Protein AF-0000000078037328 (afdb_homodimer)

Radius of gyration: 22.58 Å; Cα contacts (8 Å, |Δi|>4): 101; chains: 2; bounding box: 66×49×26 Å

Or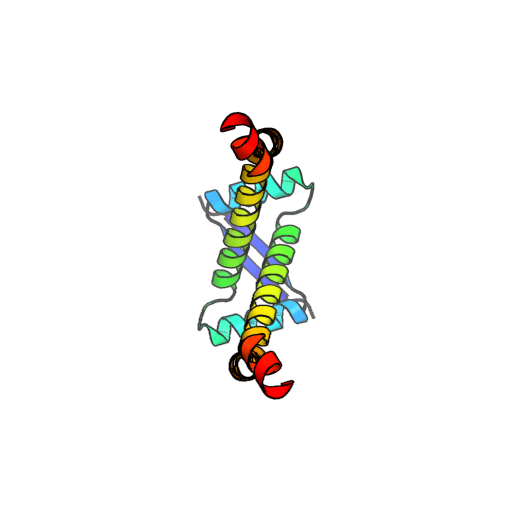ganism: Hydrogenophilus thermoluteolus (NCBI:txid297)

Sequence (144 aa):
MSTTLTIRLDETLDRELNRLARALHRPKSDLAREFIRRQLALAQFERARTLIEPAAEQAGFLTDEDIFREVSMSTTLTIRLDETLDRELNRLARALHRPKSDLAREFIRRQLALAQFERARTLIEPAAEQAGFLTDEDIFREVS

Structure (mmCIF, N/CA/C/O backbone):
data_AF-0000000078037328-model_v1
#
loop_
_entity.id
_entity.type
_entity.pdbx_description
1 polymer 'CopG family transcriptional regulator'
#
loop_
_atom_site.group_PDB
_atom_site.id
_atom_site.type_symbol
_atom_site.label_atom_id
_atom_site.label_alt_id
_atom_site.label_comp_id
_atom_site.label_asym_id
_atom_site.label_entity_id
_atom_site.label_seq_id
_atom_site.pdbx_PDB_ins_code
_atom_site.Cartn_x
_atom_site.Cartn_y
_atom_site.Cartn_z
_atom_site.occupancy
_atom_site.B_iso_or_equiv
_atom_site.auth_seq_id
_atom_site.auth_comp_id
_atom_site.auth_asym_id
_atom_site.auth_atom_id
_atom_site.pdbx_PDB_model_num
ATOM 1 N N . MET A 1 1 ? 16.688 -10.922 10.844 1 85.38 1 MET A N 1
ATOM 2 C CA . MET A 1 1 ? 17.562 -9.984 10.164 1 85.38 1 MET A CA 1
ATOM 3 C C . MET A 1 1 ? 16.766 -8.969 9.359 1 85.38 1 MET A C 1
ATOM 5 O O . MET A 1 1 ? 15.656 -9.273 8.898 1 85.38 1 MET A O 1
ATOM 9 N N . SER A 1 2 ? 17.016 -7.684 9.469 1 90.44 2 SER A N 1
ATOM 10 C CA . SER A 1 2 ? 16.312 -6.633 8.734 1 90.44 2 SER A CA 1
ATOM 11 C C . SER A 1 2 ? 17.125 -6.164 7.531 1 90.44 2 SER A C 1
ATOM 13 O O . SER A 1 2 ? 18.344 -6.262 7.527 1 90.44 2 SER A O 1
ATOM 15 N N . THR A 1 3 ? 16.438 -5.895 6.441 1 95.75 3 THR A N 1
ATOM 16 C CA . THR A 1 3 ? 17 -5.355 5.215 1 95.75 3 THR A CA 1
ATOM 17 C C . THR A 1 3 ? 16.484 -3.941 4.957 1 95.75 3 THR A C 1
ATOM 19 O O . THR A 1 3 ? 15.461 -3.541 5.496 1 95.75 3 THR A O 1
ATOM 22 N N . THR A 1 4 ? 17.328 -3.172 4.219 1 97.44 4 THR A N 1
ATOM 23 C CA . THR A 1 4 ? 16.891 -1.822 3.865 1 97.44 4 THR A CA 1
ATOM 24 C C . THR A 1 4 ? 16.516 -1.742 2.387 1 97.44 4 THR A C 1
ATOM 26 O O . THR A 1 4 ? 17.188 -2.344 1.54 1 97.44 4 THR A O 1
ATOM 29 N N . LEU A 1 5 ? 15.477 -1.031 2.08 1 98.31 5 LEU A N 1
ATOM 30 C CA . LEU A 1 5 ? 15.023 -0.777 0.716 1 98.31 5 LEU A CA 1
ATOM 31 C C . LEU A 1 5 ? 14.992 0.719 0.425 1 98.31 5 LEU A C 1
ATOM 33 O O . LEU A 1 5 ? 14.469 1.5 1.223 1 98.31 5 LEU A O 1
ATOM 37 N N . THR A 1 6 ? 15.625 1.178 -0.635 1 98.12 6 THR A N 1
ATOM 38 C CA . THR A 1 6 ? 15.617 2.566 -1.082 1 98.12 6 THR A CA 1
ATOM 39 C C . THR A 1 6 ? 14.719 2.738 -2.299 1 98.12 6 THR A C 1
ATOM 41 O O . THR A 1 6 ? 14.859 2.021 -3.291 1 98.12 6 THR A O 1
ATOM 44 N N . ILE A 1 7 ? 13.836 3.699 -2.168 1 98.06 7 ILE A N 1
ATOM 45 C CA . ILE A 1 7 ? 12.914 3.938 -3.27 1 98.06 7 ILE A CA 1
ATOM 46 C C . I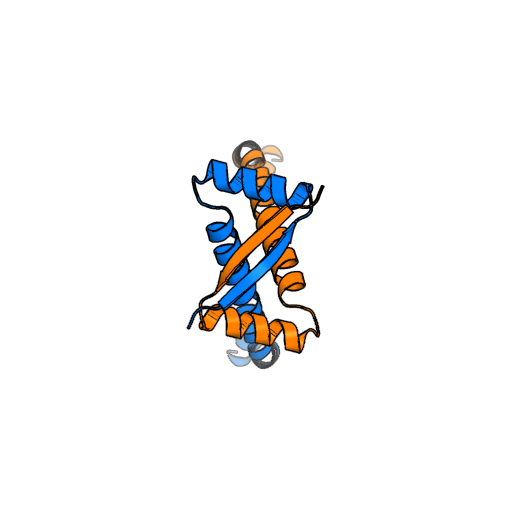LE A 1 7 ? 12.969 5.41 -3.68 1 98.06 7 ILE A C 1
ATOM 48 O O . ILE A 1 7 ? 13.125 6.289 -2.834 1 98.06 7 ILE A O 1
ATOM 52 N N . ARG A 1 8 ? 12.828 5.668 -4.988 1 97.94 8 ARG A N 1
ATOM 53 C CA . ARG A 1 8 ? 12.719 7.023 -5.523 1 97.94 8 ARG A CA 1
ATOM 54 C C . ARG A 1 8 ? 11.266 7.469 -5.605 1 97.94 8 ARG A C 1
ATOM 56 O O . ARG A 1 8 ? 10.406 6.727 -6.098 1 97.94 8 ARG A O 1
ATOM 63 N N . LEU A 1 9 ? 10.992 8.625 -5.066 1 98.31 9 LEU A N 1
ATOM 64 C CA . LEU A 1 9 ? 9.648 9.203 -5.098 1 98.31 9 LEU A CA 1
ATOM 65 C C . LEU A 1 9 ? 9.602 10.422 -6.02 1 98.31 9 LEU A C 1
ATOM 67 O O . LEU A 1 9 ? 10.469 11.297 -5.938 1 98.31 9 LEU A O 1
ATOM 71 N N . ASP A 1 10 ? 8.625 10.383 -6.891 1 97.38 10 ASP A N 1
ATOM 72 C CA . ASP A 1 10 ? 8.398 11.625 -7.625 1 97.38 10 ASP A CA 1
ATOM 73 C C . ASP A 1 10 ? 7.789 12.695 -6.723 1 97.38 10 ASP A C 1
ATOM 75 O O . ASP A 1 10 ? 7.461 12.422 -5.566 1 97.38 10 ASP A O 1
ATOM 79 N N . GLU A 1 11 ? 7.648 13.852 -7.266 1 97.12 11 GLU A N 1
ATOM 80 C CA . GLU A 1 11 ? 7.219 15 -6.473 1 97.12 11 GLU A CA 1
ATOM 81 C C . GLU A 1 11 ? 5.82 14.781 -5.902 1 97.12 11 GLU A C 1
ATOM 83 O O . GLU A 1 11 ? 5.559 15.102 -4.742 1 97.12 11 GLU A O 1
ATOM 88 N N . THR A 1 12 ? 4.887 14.312 -6.684 1 96.31 12 THR A N 1
ATOM 89 C CA . THR A 1 12 ? 3.496 14.125 -6.289 1 96.31 12 THR A CA 1
ATOM 90 C C . THR A 1 12 ? 3.383 13.086 -5.176 1 96.31 12 THR A C 1
ATOM 92 O O . THR A 1 12 ? 2.74 13.336 -4.152 1 96.31 12 THR A O 1
ATOM 95 N N . LEU A 1 13 ? 4 11.984 -5.383 1 97.25 13 LEU A N 1
ATOM 96 C CA . LEU A 1 13 ? 3.98 10.906 -4.406 1 97.25 13 LEU A CA 1
ATOM 97 C C . LEU A 1 13 ? 4.613 11.352 -3.09 1 97.25 13 LEU A C 1
ATOM 99 O O . LEU A 1 13 ? 4.09 11.055 -2.014 1 97.25 13 LEU A O 1
ATOM 103 N N . ASP A 1 14 ? 5.727 12.016 -3.16 1 97.56 14 ASP A N 1
ATOM 104 C CA . ASP A 1 14 ? 6.402 12.516 -1.968 1 97.56 14 ASP A CA 1
ATOM 105 C C . ASP A 1 14 ? 5.52 13.508 -1.214 1 97.56 14 ASP A C 1
ATOM 107 O O . ASP A 1 14 ? 5.434 13.461 0.015 1 97.56 14 ASP A O 1
ATOM 111 N N . ARG A 1 15 ? 4.891 14.398 -1.951 1 97.19 15 ARG A N 1
ATOM 112 C CA . ARG A 1 15 ? 4.023 15.406 -1.353 1 97.19 15 ARG A CA 1
ATOM 113 C C . ARG A 1 15 ? 2.844 14.766 -0.635 1 97.19 15 ARG A C 1
ATOM 115 O O . ARG A 1 15 ? 2.506 15.148 0.486 1 97.19 15 ARG A O 1
ATOM 122 N N . GLU A 1 16 ? 2.221 13.805 -1.228 1 96.94 16 GLU A N 1
ATOM 123 C CA . GLU A 1 16 ? 1.058 13.141 -0.648 1 96.94 16 GLU A CA 1
ATOM 124 C C . GLU A 1 16 ? 1.443 12.328 0.585 1 96.94 16 GLU A C 1
ATOM 126 O O . GLU A 1 16 ? 0.721 12.328 1.584 1 96.94 16 GLU A O 1
ATOM 131 N N . LEU A 1 17 ? 2.551 11.664 0.504 1 97.94 17 LEU A N 1
ATOM 132 C CA . LEU A 1 17 ? 3.043 10.891 1.639 1 97.94 17 LEU A CA 1
ATOM 133 C C . LEU A 1 17 ? 3.408 11.805 2.803 1 97.94 17 LEU A C 1
ATOM 135 O O . LEU A 1 17 ? 3.096 11.508 3.957 1 97.94 17 LEU A O 1
ATOM 139 N N . ASN A 1 18 ? 4.02 12.914 2.469 1 97.94 18 ASN A N 1
ATOM 140 C CA . ASN A 1 18 ? 4.379 13.898 3.488 1 97.94 18 ASN A CA 1
ATOM 141 C C . ASN A 1 18 ? 3.143 14.484 4.16 1 97.94 18 ASN A C 1
ATOM 143 O O . ASN A 1 18 ? 3.123 14.68 5.379 1 97.94 18 ASN A O 1
ATOM 147 N N . ARG A 1 19 ? 2.191 14.82 3.336 1 96.81 19 ARG A N 1
ATOM 148 C CA . ARG A 1 19 ? 0.947 15.375 3.863 1 96.81 19 ARG A CA 1
ATOM 149 C C . ARG A 1 19 ? 0.292 14.398 4.84 1 96.81 19 ARG A C 1
ATOM 151 O O . ARG A 1 19 ? -0.127 14.789 5.93 1 96.81 19 ARG A O 1
ATOM 158 N N . LEU A 1 20 ? 0.243 13.148 4.492 1 96.38 20 LEU A N 1
ATOM 159 C CA . LEU A 1 20 ? -0.371 12.133 5.34 1 96.38 20 LEU A CA 1
ATOM 160 C C . LEU A 1 20 ? 0.462 11.898 6.598 1 96.38 20 LEU A C 1
ATOM 162 O O . LEU A 1 20 ? -0.084 11.773 7.695 1 96.38 20 LEU A O 1
ATOM 166 N N . ALA A 1 21 ? 1.762 11.859 6.477 1 97.62 21 ALA A N 1
ATOM 167 C CA . ALA A 1 21 ? 2.688 11.664 7.586 1 97.62 21 ALA A CA 1
ATOM 168 C C . ALA A 1 21 ? 2.535 12.766 8.633 1 97.62 21 ALA A C 1
ATOM 170 O O . ALA A 1 21 ? 2.482 12.484 9.836 1 97.62 21 ALA A O 1
ATOM 171 N N . ARG A 1 22 ? 2.391 14.016 8.109 1 97.19 22 ARG A N 1
ATOM 172 C CA . ARG A 1 22 ? 2.201 15.156 8.99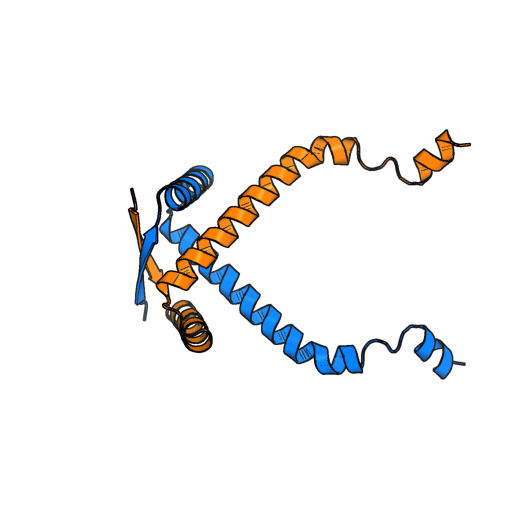2 1 97.19 22 ARG A CA 1
ATOM 173 C C . ARG A 1 22 ? 0.855 15.078 9.703 1 97.19 22 ARG A C 1
ATOM 175 O O . ARG A 1 22 ? 0.771 15.32 10.914 1 97.19 22 ARG A O 1
ATOM 182 N N . ALA A 1 23 ? -0.138 14.711 8.969 1 93.69 23 ALA A N 1
ATOM 183 C CA . ALA A 1 23 ? -1.486 14.633 9.523 1 93.69 23 ALA A CA 1
ATOM 184 C C . ALA A 1 23 ? -1.567 13.578 10.633 1 93.69 23 ALA A C 1
ATOM 186 O O . ALA A 1 23 ? -2.262 13.773 11.633 1 93.69 23 ALA A O 1
ATOM 187 N N . LEU A 1 24 ? -0.809 12.5 10.477 1 94.19 24 LEU A N 1
ATOM 188 C CA . LEU A 1 24 ? -0.886 11.375 11.398 1 94.19 24 LEU A CA 1
ATOM 189 C C . LEU A 1 24 ? 0.224 11.453 12.445 1 94.19 24 LEU A C 1
ATOM 191 O O . LEU A 1 24 ? 0.285 10.617 13.352 1 94.19 24 LEU A O 1
ATOM 195 N N . HIS A 1 25 ? 1.107 12.453 12.281 1 97.62 25 HIS A N 1
ATOM 196 C CA . HIS A 1 25 ? 2.252 12.617 13.164 1 97.62 25 HIS A CA 1
ATOM 197 C C . HIS A 1 25 ? 3.098 11.352 13.219 1 97.62 25 HIS A C 1
ATOM 199 O O . HIS A 1 25 ? 3.43 10.867 14.305 1 97.62 25 HIS A O 1
ATOM 205 N N . ARG A 1 26 ? 3.416 10.82 12.031 1 97.88 26 ARG A N 1
ATOM 206 C CA . ARG A 1 26 ? 4.227 9.617 11.875 1 97.88 26 ARG A CA 1
ATOM 207 C C . ARG A 1 26 ? 5.309 9.812 10.82 1 97.88 26 ARG A C 1
ATOM 209 O O . ARG A 1 26 ? 5.105 10.539 9.844 1 97.88 26 ARG A O 1
ATOM 216 N N . PRO A 1 27 ? 6.406 9.148 11 1 98.31 27 PRO A N 1
ATOM 217 C CA . PRO A 1 27 ? 7.438 9.242 9.969 1 98.31 27 PRO A CA 1
ATOM 218 C C . PRO A 1 27 ? 6.992 8.648 8.633 1 98.31 27 PRO A C 1
ATOM 220 O O . PRO A 1 27 ? 6.285 7.641 8.602 1 98.31 27 PRO A O 1
ATOM 223 N N . LYS A 1 28 ? 7.402 9.227 7.562 1 97.88 28 LYS A N 1
ATOM 224 C CA . LYS A 1 28 ? 7.09 8.742 6.223 1 97.88 28 LYS A CA 1
ATOM 225 C C . LYS A 1 28 ? 7.477 7.277 6.062 1 97.88 28 LYS A C 1
ATOM 227 O O . LYS A 1 28 ? 6.754 6.504 5.43 1 97.88 28 LYS A O 1
ATOM 232 N N . SER A 1 29 ? 8.617 6.902 6.59 1 98.06 29 SER A N 1
ATOM 233 C CA . SER A 1 29 ? 9.125 5.543 6.445 1 98.06 29 SER A CA 1
ATOM 234 C C . SER A 1 29 ? 8.234 4.539 7.168 1 98.06 29 SER A C 1
ATOM 236 O O . SER A 1 29 ? 8.078 3.402 6.719 1 98.06 29 SER A O 1
ATOM 238 N N . ASP A 1 30 ? 7.664 4.945 8.258 1 98.12 30 ASP A N 1
ATOM 239 C CA . ASP A 1 30 ? 6.727 4.102 9 1 98.12 30 ASP A CA 1
ATOM 240 C C . ASP A 1 30 ? 5.453 3.855 8.188 1 98.12 30 ASP A C 1
ATOM 242 O O . ASP A 1 30 ? 4.969 2.727 8.117 1 98.12 30 ASP A O 1
ATOM 246 N N . LEU A 1 31 ? 4.949 4.855 7.559 1 98.06 31 LEU A N 1
ATOM 247 C CA . LEU A 1 31 ? 3.758 4.734 6.73 1 98.06 31 LEU A CA 1
ATOM 248 C C . LEU A 1 31 ? 4.031 3.865 5.508 1 98.06 31 LEU A C 1
ATOM 250 O O . LEU A 1 31 ? 3.211 3.016 5.148 1 98.06 31 LEU A O 1
ATOM 254 N N . ALA A 1 32 ? 5.16 4.125 4.922 1 98.44 32 ALA A N 1
ATOM 255 C CA . ALA A 1 32 ? 5.52 3.355 3.732 1 98.44 32 ALA A CA 1
ATOM 256 C C . ALA A 1 32 ? 5.578 1.863 4.043 1 98.44 32 ALA A C 1
ATOM 258 O O . ALA A 1 32 ? 5.035 1.045 3.297 1 98.44 32 ALA A O 1
ATOM 259 N N . ARG A 1 33 ? 6.195 1.479 5.199 1 98.25 33 ARG A N 1
ATOM 260 C CA . ARG A 1 33 ? 6.266 0.078 5.602 1 98.25 33 ARG A CA 1
ATOM 261 C C . ARG A 1 33 ? 4.871 -0.501 5.816 1 98.25 33 ARG A C 1
ATOM 263 O O . ARG A 1 33 ? 4.598 -1.636 5.418 1 98.25 33 ARG A O 1
ATOM 270 N N . GLU A 1 34 ? 4.102 0.286 6.434 1 97.81 34 GLU A N 1
ATOM 271 C CA . GLU A 1 34 ? 2.73 -0.147 6.688 1 97.81 34 GLU A CA 1
ATOM 272 C C . GLU A 1 34 ? 1.965 -0.352 5.383 1 97.81 34 GLU A C 1
ATOM 274 O O . GLU A 1 34 ? 1.22 -1.324 5.242 1 97.81 34 GLU A O 1
ATOM 279 N N . PHE A 1 35 ? 2.176 0.554 4.457 1 97.75 35 PHE A N 1
ATOM 280 C CA . PHE A 1 35 ? 1.486 0.49 3.174 1 97.75 35 PHE A CA 1
ATOM 281 C C . PHE A 1 35 ? 1.926 -0.738 2.385 1 97.75 35 PHE A C 1
ATOM 283 O O . PHE A 1 35 ? 1.095 -1.443 1.809 1 97.75 35 PHE A O 1
ATOM 290 N N . ILE A 1 36 ? 3.135 -1.046 2.393 1 98 36 ILE A N 1
ATOM 291 C CA . ILE A 1 36 ? 3.67 -2.221 1.713 1 98 36 ILE A CA 1
ATOM 292 C C . ILE A 1 36 ? 3.135 -3.488 2.375 1 98 36 ILE A C 1
ATOM 294 O O . ILE A 1 36 ? 2.682 -4.41 1.693 1 98 36 ILE A O 1
ATOM 298 N N . ARG A 1 37 ? 3.121 -3.504 3.701 1 97.62 37 ARG A N 1
ATOM 299 C CA . ARG A 1 37 ? 2.6 -4.645 4.445 1 97.62 37 ARG A CA 1
ATOM 300 C C . ARG A 1 37 ? 1.141 -4.91 4.094 1 97.62 37 ARG A C 1
ATOM 302 O O . ARG A 1 37 ? 0.747 -6.059 3.873 1 97.62 37 ARG A O 1
ATOM 309 N N . ARG A 1 38 ? 0.374 -3.871 4.043 1 96.44 38 ARG A N 1
ATOM 310 C CA . ARG A 1 38 ? -1.051 -3.986 3.75 1 96.44 38 ARG A CA 1
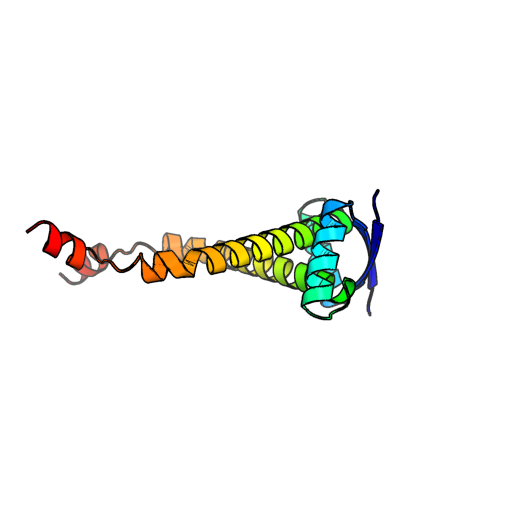ATOM 311 C C . ARG A 1 38 ? -1.277 -4.496 2.33 1 96.44 38 ARG A C 1
ATOM 313 O O . ARG A 1 38 ? -2.146 -5.34 2.1 1 96.44 38 ARG A O 1
ATOM 320 N N . GLN A 1 39 ? -0.573 -3.955 1.429 1 96.19 39 GLN A N 1
ATOM 321 C CA . GLN A 1 39 ? -0.72 -4.383 0.042 1 96.19 39 GLN A CA 1
ATOM 322 C C . GLN A 1 39 ? -0.348 -5.855 -0.123 1 96.19 39 GLN A C 1
ATOM 324 O O . GLN A 1 39 ? -1.003 -6.586 -0.868 1 96.19 39 GLN A O 1
ATOM 329 N N . LEU A 1 40 ? 0.7 -6.277 0.55 1 96.62 40 LEU A N 1
ATOM 330 C CA . LEU A 1 40 ? 1.141 -7.668 0.48 1 96.62 40 LEU A CA 1
ATOM 331 C C . LEU A 1 40 ? 0.11 -8.594 1.114 1 96.62 40 LEU A C 1
ATOM 333 O O . LEU A 1 40 ? -0.149 -9.688 0.599 1 96.62 40 LEU A O 1
ATOM 337 N N . ALA A 1 41 ? -0.448 -8.188 2.207 1 94.06 41 ALA A N 1
ATOM 338 C CA . ALA A 1 41 ? -1.483 -8.977 2.873 1 94.06 41 ALA A CA 1
ATOM 339 C C . ALA A 1 41 ? -2.707 -9.141 1.979 1 94.06 41 ALA A C 1
ATOM 341 O O . ALA A 1 41 ? -3.279 -10.234 1.894 1 94.06 41 ALA A O 1
ATOM 342 N N . LEU A 1 42 ? -3.064 -8.109 1.299 1 92.25 42 LEU A N 1
ATOM 343 C CA . LEU A 1 42 ? -4.195 -8.156 0.381 1 92.25 42 LEU A CA 1
ATOM 344 C C . LEU A 1 42 ? -3.918 -9.109 -0.78 1 92.25 42 LEU A C 1
ATOM 346 O O . LEU A 1 42 ? -4.789 -9.883 -1.177 1 92.25 42 LEU A O 1
ATOM 350 N N . ALA A 1 43 ? -2.709 -9.016 -1.264 1 88.12 43 ALA A N 1
ATOM 351 C CA . ALA A 1 43 ? -2.32 -9.898 -2.359 1 88.12 43 ALA A CA 1
ATOM 352 C C . ALA A 1 43 ? -2.379 -11.359 -1.931 1 88.12 43 ALA A C 1
ATOM 354 O O . ALA A 1 43 ? -2.811 -12.219 -2.699 1 88.12 43 ALA A O 1
ATOM 355 N N . GLN A 1 44 ? -1.95 -11.648 -0.747 1 88.56 44 GLN A N 1
ATOM 356 C CA . GLN A 1 44 ? -1.978 -13 -0.205 1 88.56 44 GLN A CA 1
ATOM 357 C C . GLN A 1 44 ? -3.41 -13.477 0.013 1 88.56 44 GLN A C 1
ATOM 359 O O . GLN A 1 44 ? -3.732 -14.641 -0.253 1 88.56 44 GLN A O 1
ATOM 364 N N . PHE A 1 45 ? -4.262 -12.617 0.452 1 88.5 45 PHE A N 1
ATOM 365 C CA . PHE A 1 45 ? -5.672 -12.922 0.672 1 88.5 45 PHE A CA 1
ATOM 366 C C . PHE A 1 45 ? -6.371 -13.234 -0.646 1 88.5 45 PHE A C 1
ATOM 368 O O . PHE A 1 45 ? -7.133 -14.195 -0.741 1 88.5 45 PHE A O 1
ATOM 375 N N . GLU A 1 46 ? -6.109 -12.445 -1.612 1 85.44 46 GLU A N 1
ATOM 376 C CA . GLU A 1 46 ? -6.707 -12.625 -2.932 1 85.44 46 GLU A CA 1
ATOM 377 C C . GLU A 1 46 ? -6.258 -13.938 -3.57 1 85.44 46 GLU A C 1
ATOM 379 O O . GLU A 1 46 ? -7.055 -14.625 -4.207 1 85.44 46 GLU A O 1
ATOM 384 N N . ARG A 1 47 ? -5.047 -14.234 -3.365 1 84.88 47 ARG A N 1
ATOM 385 C CA . ARG A 1 47 ? -4.512 -15.492 -3.891 1 84.88 47 ARG A CA 1
ATOM 386 C C . ARG A 1 47 ? -5.152 -16.688 -3.201 1 84.88 47 ARG A C 1
ATOM 388 O O . ARG A 1 47 ? -5.465 -17.688 -3.85 1 84.88 47 ARG A O 1
ATOM 395 N N . ALA A 1 48 ? -5.387 -16.609 -1.936 1 83.31 48 ALA A N 1
ATOM 396 C CA . ALA A 1 48 ? -6.008 -17.672 -1.154 1 83.31 48 ALA A CA 1
ATOM 397 C C . ALA A 1 48 ? -7.469 -17.859 -1.553 1 83.31 48 ALA A C 1
ATOM 399 O O . ALA A 1 48 ? -7.949 -19 -1.637 1 83.31 48 ALA A O 1
ATOM 400 N N . ARG A 1 49 ? -8.117 -16.812 -1.805 1 84.69 49 ARG A N 1
ATOM 401 C CA . ARG A 1 49 ? -9.516 -16.859 -2.199 1 84.69 49 ARG A CA 1
ATOM 402 C C . ARG A 1 49 ? -9.68 -17.484 -3.578 1 84.69 49 ARG A C 1
ATOM 404 O O . ARG A 1 49 ? -10.633 -18.234 -3.818 1 84.69 49 ARG A O 1
ATOM 411 N N . THR A 1 50 ? -8.805 -17.109 -4.43 1 79.56 50 THR A N 1
ATOM 412 C CA . THR A 1 50 ? -8.859 -17.641 -5.785 1 79.56 50 THR A CA 1
ATOM 413 C C . THR A 1 50 ? -8.609 -19.141 -5.781 1 79.56 50 THR A C 1
ATOM 415 O O . THR A 1 50 ? -9.148 -19.875 -6.613 1 79.56 50 THR A O 1
ATOM 418 N N . LEU A 1 51 ? -7.809 -19.5 -4.816 1 74 51 LEU A N 1
ATOM 419 C CA . LEU A 1 51 ? -7.492 -20.922 -4.688 1 74 51 LEU A CA 1
ATOM 420 C C . LEU A 1 51 ? -8.656 -21.688 -4.062 1 74 51 LEU A C 1
ATOM 422 O O . LEU A 1 51 ? -8.828 -22.875 -4.324 1 74 51 LEU A O 1
ATOM 426 N N . ILE A 1 52 ? -9.352 -20.984 -3.305 1 66.75 52 ILE A N 1
ATOM 427 C CA . ILE A 1 52 ? -10.492 -21.594 -2.621 1 66.75 52 ILE A CA 1
ATOM 428 C C . ILE A 1 52 ? -11.719 -21.531 -3.523 1 66.75 52 ILE A C 1
ATOM 430 O O . ILE A 1 52 ? -12.57 -22.438 -3.477 1 66.75 52 ILE A O 1
ATOM 434 N N . GLU A 1 53 ? -11.805 -20.484 -4.316 1 62.88 53 GLU A N 1
ATOM 435 C CA . GLU A 1 53 ? -12.977 -20.266 -5.156 1 62.88 53 GLU A CA 1
ATOM 436 C C . GLU A 1 53 ? -13.18 -21.438 -6.121 1 62.88 53 GLU A C 1
ATOM 438 O O . GLU A 1 53 ? -14.305 -21.719 -6.543 1 62.88 53 GLU A O 1
ATOM 443 N N . PRO A 1 54 ? -12.148 -22.1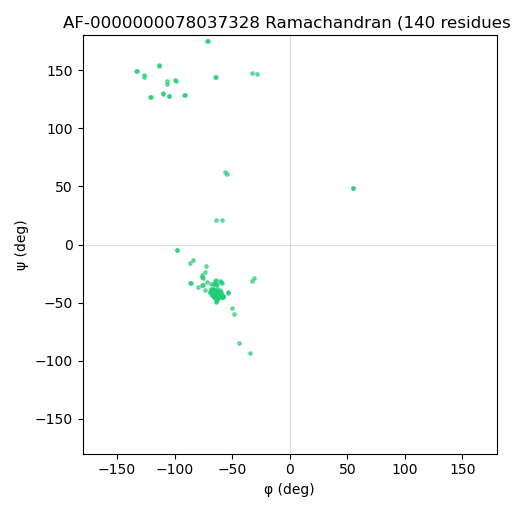25 -6.602 1 53.81 54 PRO A N 1
ATOM 444 C CA . PRO A 1 54 ? -12.625 -23.141 -7.539 1 53.81 54 PRO A CA 1
ATOM 445 C C . PRO A 1 54 ? -13.789 -23.953 -6.977 1 53.81 54 PRO A C 1
ATOM 447 O O . PRO A 1 54 ? -14.711 -24.312 -7.715 1 53.81 54 PRO A O 1
ATOM 450 N N . ALA A 1 55 ? -13.516 -24.625 -5.844 1 52.09 55 ALA A N 1
ATOM 451 C CA . ALA A 1 55 ? -14.492 -25.641 -5.414 1 52.09 55 ALA A CA 1
ATOM 452 C C . ALA A 1 55 ? -15.797 -24.984 -4.973 1 52.09 55 ALA A C 1
ATOM 454 O O . ALA A 1 55 ? -16.875 -25.531 -5.172 1 52.09 55 ALA A O 1
ATOM 455 N N . ALA A 1 56 ? -15.664 -23.859 -4.27 1 49.66 56 ALA A N 1
ATOM 456 C CA . ALA A 1 56 ? -16.906 -23.266 -3.807 1 49.66 56 ALA A CA 1
ATOM 457 C C . ALA A 1 56 ? -17.734 -22.75 -4.977 1 49.66 56 ALA A C 1
ATOM 459 O O . ALA A 1 56 ? -18.969 -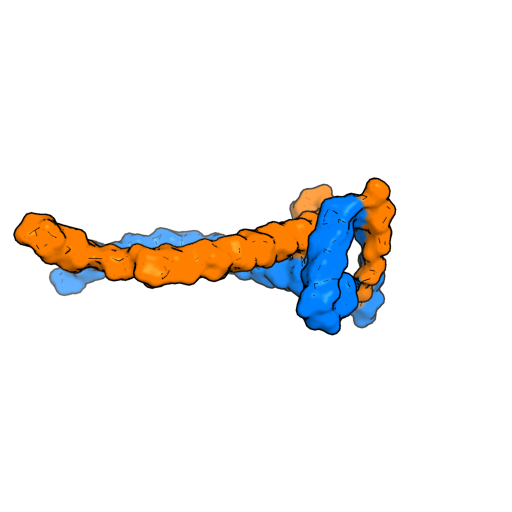22.812 -4.957 1 49.66 56 ALA A O 1
ATOM 460 N N . GLU A 1 57 ? -16.984 -22.078 -5.906 1 49.34 57 GLU A N 1
ATOM 461 C CA . GLU A 1 57 ? -17.766 -21.75 -7.094 1 49.34 57 GLU A CA 1
ATOM 462 C C . GLU A 1 57 ? -18.328 -23.016 -7.758 1 49.34 57 GLU A C 1
ATOM 464 O O . GLU A 1 57 ? -19.422 -23 -8.297 1 49.34 57 GLU A O 1
ATOM 469 N N . GLN A 1 58 ? -17.406 -23.969 -7.84 1 44.78 58 GLN A N 1
ATOM 470 C CA . GLN A 1 58 ? -18.016 -25.219 -8.312 1 44.78 58 GLN A CA 1
ATOM 471 C C . GLN A 1 58 ? -19.047 -25.734 -7.32 1 44.78 58 GLN A C 1
ATOM 473 O O . GLN A 1 58 ? -20.031 -26.359 -7.719 1 44.78 58 GLN A O 1
ATOM 478 N N . ALA A 1 59 ? -18.609 -25.75 -6.055 1 42.34 59 ALA A N 1
ATOM 479 C CA . ALA A 1 59 ? -19.578 -26.203 -5.055 1 42.34 59 ALA A CA 1
ATOM 480 C C . ALA A 1 59 ? -20.609 -25.125 -4.773 1 42.34 59 ALA A C 1
ATOM 482 O O . ALA A 1 59 ? -21.578 -25.359 -4.051 1 42.34 59 ALA A O 1
ATOM 483 N N . GLY A 1 60 ? -20.344 -23.906 -4.773 1 43 60 GLY A N 1
ATOM 484 C CA . GLY A 1 60 ? -21.297 -22.844 -4.473 1 43 60 GLY A CA 1
ATOM 485 C C . GLY A 1 60 ? -22.641 -23.047 -5.148 1 43 60 GLY A C 1
ATOM 486 O O . GLY A 1 60 ? -23.688 -22.844 -4.531 1 43 60 GLY A O 1
ATOM 487 N N . PHE A 1 61 ? -22.844 -22.625 -6.473 1 42.91 61 PHE A N 1
ATOM 488 C CA . PHE A 1 61 ? -24.219 -22.25 -6.801 1 42.91 61 PHE A CA 1
ATOM 489 C C . PHE A 1 61 ? -25.156 -23.422 -6.57 1 42.91 61 PHE A C 1
ATOM 491 O O . PHE A 1 61 ? -25.5 -24.141 -7.512 1 42.91 61 PHE A O 1
ATOM 498 N N . LEU A 1 62 ? -24.844 -24.328 -5.84 1 41.44 62 LEU A N 1
ATOM 499 C CA . LEU A 1 62 ? -26.109 -24.969 -5.461 1 41.44 62 LEU A CA 1
ATOM 500 C C . LEU A 1 62 ? -27.078 -23.953 -4.867 1 41.44 62 LEU A C 1
ATOM 502 O O . LEU A 1 62 ? -26.781 -23.328 -3.842 1 41.44 62 LEU A O 1
ATOM 506 N N . THR A 1 63 ? -27.5 -22.906 -5.578 1 40.69 63 THR A N 1
ATOM 507 C CA . THR A 1 63 ? -28.578 -21.953 -5.293 1 40.69 63 THR A CA 1
ATOM 508 C C . THR A 1 63 ? -29.656 -22.609 -4.441 1 40.69 63 THR A C 1
ATOM 510 O O . THR A 1 63 ? -29.719 -23.828 -4.328 1 40.69 63 THR A O 1
ATOM 513 N N . ASP A 1 64 ? -30.234 -21.75 -3.602 1 38.09 64 ASP A N 1
ATOM 514 C CA . ASP A 1 64 ? -31.469 -22.141 -2.92 1 38.09 64 ASP A CA 1
ATOM 515 C C . ASP A 1 64 ? -32.312 -23.094 -3.773 1 38.09 64 ASP A C 1
ATOM 517 O O . ASP A 1 64 ? -33 -23.969 -3.242 1 38.09 64 ASP A O 1
ATOM 521 N N . GLU A 1 65 ? -32.125 -22.906 -5.027 1 38.22 65 GLU A N 1
ATOM 522 C CA . GLU A 1 65 ? -33 -23.703 -5.883 1 38.22 65 GLU A CA 1
ATOM 523 C C . GLU A 1 65 ? -32.625 -25.172 -5.867 1 38.22 65 GLU A C 1
ATOM 525 O O . GLU A 1 65 ? -33.438 -26.047 -6.078 1 38.22 65 GLU A O 1
ATOM 530 N N . ASP A 1 66 ? -31.312 -25.359 -5.711 1 38.78 66 ASP A N 1
ATOM 531 C CA . ASP A 1 66 ? -30.984 -26.781 -5.754 1 38.78 66 ASP A CA 1
ATOM 532 C C . ASP A 1 66 ? -31.281 -27.453 -4.414 1 38.78 66 ASP A C 1
ATOM 534 O O . ASP A 1 66 ? -31.625 -28.625 -4.367 1 38.78 66 ASP A O 1
ATOM 538 N N . ILE A 1 67 ? -31 -26.641 -3.391 1 36.41 67 ILE A N 1
ATOM 539 C CA . ILE A 1 67 ? -31.359 -27.141 -2.068 1 36.41 67 ILE A CA 1
ATOM 540 C C . ILE A 1 67 ? -32.875 -27.422 -2.02 1 36.41 67 ILE A C 1
AT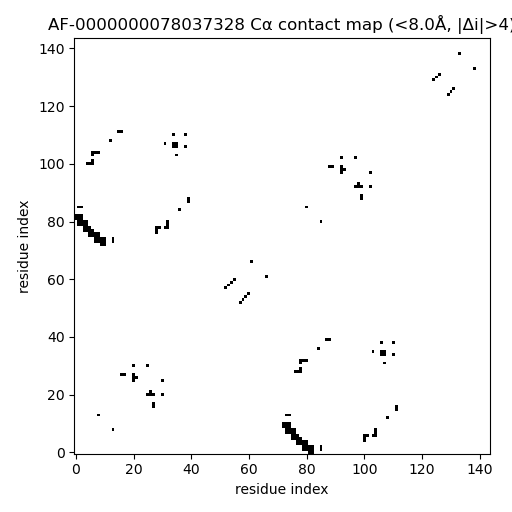OM 542 O O . ILE A 1 67 ? -33.281 -28.422 -1.452 1 36.41 67 ILE A O 1
ATOM 546 N N . PHE A 1 68 ? -33.625 -26.453 -2.574 1 38.19 68 PHE A N 1
ATOM 547 C CA . PHE A 1 68 ? -35.062 -26.703 -2.539 1 38.19 68 PHE A CA 1
ATOM 548 C C . PHE A 1 68 ? -35.406 -28 -3.254 1 38.19 68 PHE A C 1
ATOM 550 O O . PHE A 1 68 ? -36.344 -28.703 -2.859 1 38.19 68 PHE A O 1
ATOM 557 N N . ARG A 1 69 ? -34.625 -28.25 -4.254 1 40.84 69 ARG A N 1
ATOM 558 C CA . ARG A 1 69 ? -35.031 -29.422 -5.02 1 40.84 69 ARG A CA 1
ATOM 559 C C . ARG A 1 69 ? -34.719 -30.703 -4.254 1 40.84 69 ARG A C 1
ATOM 561 O O . ARG A 1 69 ? -35.469 -31.688 -4.348 1 40.84 69 ARG A O 1
ATOM 568 N N . GLU A 1 70 ? -33.531 -30.688 -3.578 1 40.09 70 GLU A N 1
ATOM 569 C CA . GLU A 1 70 ? -33.219 -31.969 -2.961 1 40.09 70 GLU A CA 1
ATOM 570 C C . GLU A 1 70 ? -34.094 -32.219 -1.733 1 40.09 70 GLU A C 1
ATOM 572 O O . GLU A 1 70 ? -34.281 -33.375 -1.33 1 40.09 70 GLU A O 1
ATOM 577 N N . VAL A 1 71 ? -34.594 -31.016 -1.15 1 45.97 71 VAL A N 1
ATOM 578 C CA . VAL A 1 71 ? -35.438 -31.188 0.038 1 45.97 71 VAL A CA 1
ATOM 579 C C . VAL A 1 71 ? -36.875 -31.469 -0.375 1 45.97 71 VAL A C 1
ATOM 581 O O . VAL A 1 71 ? -37.656 -32 0.408 1 45.97 71 VAL A O 1
ATOM 584 N N . SER A 1 72 ? -37.188 -31.266 -1.549 1 32.97 72 SER A N 1
ATOM 585 C CA . SER A 1 72 ? -38.531 -31.797 -1.813 1 32.97 72 SER A CA 1
ATOM 586 C C . SER A 1 72 ? -38.531 -33.312 -1.873 1 32.97 72 SER A C 1
ATOM 588 O O . SER A 1 72 ? -37.5 -33.906 -2.219 1 32.97 72 SER A O 1
ATOM 590 N N . MET B 1 1 ? 10.906 17.344 -9.312 1 85.56 1 MET B N 1
ATOM 591 C CA . MET B 1 1 ? 12.039 16.891 -8.5 1 85.56 1 MET B CA 1
ATOM 592 C C . MET B 1 1 ? 11.711 15.594 -7.781 1 85.56 1 MET B C 1
ATOM 594 O O . MET B 1 1 ? 10.555 15.32 -7.465 1 85.56 1 MET B O 1
ATOM 598 N N . SER B 1 2 ? 12.539 14.586 -7.836 1 90.56 2 SER B N 1
ATOM 599 C CA . SER B 1 2 ? 12.344 13.305 -7.168 1 90.56 2 SER B CA 1
ATOM 600 C C . SER B 1 2 ? 13.125 13.227 -5.863 1 90.56 2 SER B C 1
ATOM 602 O O . SER B 1 2 ? 14.164 13.891 -5.719 1 90.56 2 SER B O 1
ATOM 604 N N . THR B 1 3 ? 12.531 12.641 -4.867 1 95.88 3 THR B N 1
ATOM 605 C CA . THR B 1 3 ? 13.141 12.391 -3.566 1 95.88 3 THR B CA 1
ATOM 606 C C . THR B 1 3 ? 13.32 10.898 -3.328 1 95.88 3 THR B C 1
ATOM 608 O O . THR B 1 3 ? 12.664 10.078 -3.969 1 95.88 3 THR B O 1
ATOM 611 N N . THR B 1 4 ? 14.32 10.578 -2.473 1 97.38 4 THR B N 1
ATOM 612 C CA . THR B 1 4 ? 14.547 9.18 -2.135 1 97.38 4 THR B CA 1
ATOM 613 C C . THR B 1 4 ? 14.086 8.883 -0.712 1 97.38 4 THR B C 1
ATOM 615 O O . THR B 1 4 ? 14.289 9.695 0.194 1 97.38 4 THR B O 1
ATOM 618 N N . LEU B 1 5 ? 13.453 7.77 -0.513 1 98.38 5 LEU B N 1
ATOM 619 C CA . LEU B 1 5 ? 13.016 7.293 0.794 1 98.38 5 LEU B CA 1
ATOM 620 C C . LEU B 1 5 ? 13.648 5.945 1.123 1 98.38 5 LEU B C 1
ATOM 622 O O . LEU B 1 5 ? 13.656 5.035 0.292 1 98.38 5 LEU B O 1
ATOM 626 N N . THR B 1 6 ? 14.289 5.82 2.273 1 98.12 6 THR B N 1
ATOM 627 C CA . THR B 1 6 ? 14.883 4.578 2.754 1 98.12 6 THR B CA 1
ATOM 628 C C . THR B 1 6 ? 14.031 3.971 3.867 1 98.12 6 THR B C 1
ATOM 630 O O . THR B 1 6 ? 13.703 4.645 4.848 1 98.12 6 THR B O 1
ATOM 633 N N . ILE B 1 7 ? 13.711 2.705 3.66 1 98.12 7 ILE B N 1
ATOM 634 C CA . ILE B 1 7 ? 12.891 2.037 4.66 1 98.12 7 ILE B CA 1
ATOM 635 C C . ILE B 1 7 ? 13.57 0.751 5.117 1 98.12 7 ILE B C 1
ATOM 637 O O . ILE B 1 7 ? 14.227 0.074 4.324 1 98.12 7 ILE B O 1
ATOM 641 N N . ARG B 1 8 ? 13.406 0.389 6.41 1 98 8 ARG B N 1
ATOM 642 C CA . ARG B 1 8 ? 13.883 -0.873 6.969 1 98 8 ARG B CA 1
ATOM 643 C C . ARG B 1 8 ? 12.805 -1.949 6.883 1 98 8 ARG B C 1
ATOM 645 O O . ARG B 1 8 ? 11.648 -1.709 7.242 1 98 8 ARG B O 1
ATOM 652 N N . LEU B 1 9 ? 13.18 -3.074 6.348 1 98.25 9 LEU B N 1
ATOM 653 C CA . LEU B 1 9 ? 12.273 -4.215 6.234 1 98.25 9 LEU B CA 1
ATOM 654 C C . LEU B 1 9 ? 12.688 -5.336 7.18 1 98.25 9 LEU B C 1
ATOM 656 O O . LEU B 1 9 ? 13.867 -5.707 7.227 1 98.25 9 LEU B O 1
ATOM 660 N N . ASP B 1 10 ? 11.727 -5.805 7.922 1 97.38 10 ASP B N 1
ATOM 661 C CA . ASP B 1 10 ? 12.023 -7.027 8.656 1 97.38 10 ASP B CA 1
ATOM 662 C C . ASP B 1 10 ? 12.086 -8.234 7.719 1 97.38 10 ASP B C 1
ATOM 664 O O . ASP B 1 10 ? 11.805 -8.109 6.527 1 97.38 10 ASP B O 1
ATOM 668 N N . GLU B 1 11 ? 12.445 -9.336 8.281 1 97.12 11 GLU B N 1
ATOM 669 C CA . GLU B 1 11 ? 12.688 -10.523 7.477 1 97.12 11 GLU B CA 1
ATOM 670 C C . GLU B 1 11 ? 11.43 -10.969 6.742 1 97.12 11 GLU B C 1
ATOM 672 O O . GLU B 1 11 ? 11.484 -11.336 5.566 1 97.12 11 GLU B O 1
ATOM 677 N N . THR B 1 12 ? 10.297 -11.008 7.395 1 96.38 12 THR B N 1
ATOM 678 C CA . THR B 1 12 ? 9.039 -11.484 6.832 1 96.38 12 THR B CA 1
ATOM 679 C C . THR B 1 12 ? 8.578 -10.586 5.688 1 96.38 12 THR B C 1
ATOM 681 O O . THR B 1 12 ? 8.25 -11.07 4.602 1 96.38 12 THR B O 1
ATOM 684 N N . LEU B 1 13 ? 8.594 -9.336 5.941 1 97.31 13 LEU B N 1
ATOM 685 C CA . LEU B 1 13 ? 8.188 -8.359 4.934 1 97.31 13 LEU B CA 1
ATOM 686 C C . LEU B 1 13 ? 9.102 -8.422 3.715 1 97.31 13 LEU B C 1
ATOM 688 O O . LEU B 1 13 ? 8.633 -8.375 2.576 1 97.31 13 LEU B O 1
ATOM 692 N N . ASP B 1 14 ? 10.375 -8.484 3.939 1 97.56 14 ASP B N 1
ATOM 693 C CA . ASP B 1 14 ? 11.344 -8.578 2.848 1 97.56 14 ASP B CA 1
ATOM 694 C C . ASP B 1 14 ? 11.117 -9.852 2.029 1 97.56 14 ASP B C 1
ATOM 696 O O . ASP B 1 14 ? 11.164 -9.812 0.797 1 97.56 14 ASP B O 1
ATOM 700 N N . ARG B 1 15 ? 10.906 -10.945 2.705 1 97.19 15 ARG B N 1
ATOM 701 C CA . ARG B 1 15 ? 10.688 -12.227 2.041 1 97.19 15 ARG B CA 1
ATOM 702 C C . ARG B 1 15 ? 9.438 -12.188 1.171 1 97.19 15 ARG B C 1
ATOM 704 O O . ARG B 1 15 ? 9.453 -12.656 0.03 1 97.19 15 ARG B O 1
ATOM 711 N N . GLU B 1 16 ? 8.367 -11.633 1.647 1 96.94 16 GLU B N 1
ATOM 712 C CA . GLU B 1 16 ? 7.102 -11.57 0.917 1 96.94 16 GLU B CA 1
ATOM 713 C C . GLU B 1 16 ? 7.207 -10.641 -0.286 1 96.94 16 GLU B C 1
ATOM 715 O O . GLU B 1 16 ? 6.688 -10.945 -1.362 1 96.94 16 GLU B O 1
ATOM 720 N N . LEU B 1 17 ? 7.859 -9.555 -0.104 1 97.94 17 LEU B N 1
ATOM 721 C CA . LEU B 1 17 ? 8.062 -8.609 -1.195 1 97.94 17 LEU B CA 1
ATOM 722 C C . LEU B 1 17 ? 8.945 -9.211 -2.281 1 97.94 17 LEU B C 1
ATOM 724 O O . LEU B 1 17 ? 8.672 -9.055 -3.473 1 97.94 17 LEU B O 1
ATOM 728 N N . ASN B 1 18 ? 9.961 -9.914 -1.835 1 97.94 18 ASN B N 1
ATOM 729 C CA . ASN B 1 18 ? 10.859 -10.578 -2.775 1 97.94 18 ASN B CA 1
ATOM 730 C C . ASN B 1 18 ? 10.125 -11.664 -3.572 1 97.94 18 ASN B C 1
ATOM 732 O O . ASN B 1 18 ? 10.344 -11.805 -4.777 1 97.94 18 ASN B O 1
ATOM 736 N N . ARG B 1 19 ? 9.359 -12.43 -2.859 1 96.81 19 ARG B N 1
ATOM 737 C CA . ARG B 1 19 ? 8.586 -13.477 -3.518 1 96.81 19 ARG B CA 1
ATOM 738 C C . ARG B 1 19 ? 7.672 -12.891 -4.59 1 96.81 19 ARG B C 1
ATOM 740 O O . ARG B 1 19 ? 7.617 -13.406 -5.711 1 96.81 19 ARG B O 1
ATOM 747 N N . LEU B 1 20 ? 6.996 -11.82 -4.285 1 96.38 20 LEU B N 1
ATOM 748 C CA . LEU B 1 20 ? 6.086 -11.18 -5.23 1 96.38 20 LEU B CA 1
ATOM 749 C C . LEU B 1 20 ? 6.852 -10.547 -6.383 1 96.38 20 LEU B C 1
ATOM 751 O O . LEU B 1 20 ? 6.445 -10.656 -7.539 1 96.38 20 LEU B O 1
ATOM 755 N N . ALA B 1 21 ? 7.965 -9.922 -6.105 1 97.62 21 ALA B N 1
ATOM 756 C CA . ALA B 1 21 ? 8.812 -9.281 -7.109 1 97.62 21 ALA B CA 1
ATOM 757 C C . ALA B 1 21 ? 9.32 -10.297 -8.133 1 97.62 21 ALA B C 1
ATOM 759 O O . ALA B 1 21 ? 9.289 -10.039 -9.336 1 97.62 21 ALA B O 1
ATOM 760 N N . ARG B 1 22 ? 9.719 -11.477 -7.59 1 97.12 22 ARG B N 1
ATOM 761 C CA . ARG B 1 22 ? 10.195 -12.547 -8.461 1 97.12 22 ARG B CA 1
ATOM 762 C C . ARG B 1 22 ? 9.062 -13.086 -9.328 1 97.12 22 ARG B C 1
ATOM 764 O O . ARG B 1 22 ? 9.242 -13.305 -10.531 1 97.12 22 ARG B O 1
ATOM 771 N N . ALA B 1 23 ? 7.926 -13.242 -8.727 1 93.56 23 ALA B N 1
ATOM 772 C CA . ALA B 1 23 ? 6.777 -13.789 -9.438 1 93.56 23 ALA B CA 1
ATOM 773 C C . ALA B 1 23 ? 6.344 -12.859 -10.57 1 93.56 23 ALA B C 1
ATOM 775 O O . ALA B 1 23 ? 5.945 -13.328 -11.641 1 93.56 23 ALA B O 1
ATOM 776 N N . LEU B 1 24 ? 6.492 -11.562 -10.359 1 94.19 24 LEU B N 1
ATOM 777 C CA . LEU B 1 24 ? 6.008 -10.57 -11.312 1 94.19 24 LEU B CA 1
ATOM 778 C C . LEU B 1 24 ? 7.137 -10.086 -12.219 1 94.19 24 LEU B C 1
ATOM 780 O O . LEU B 1 24 ? 6.91 -9.305 -13.141 1 94.19 24 LEU B O 1
ATOM 784 N N . HIS B 1 25 ? 8.367 -10.562 -11.93 1 97.62 25 HIS B N 1
ATOM 785 C CA . HIS B 1 25 ? 9.555 -10.156 -12.672 1 97.62 25 HIS B CA 1
ATOM 786 C C . HIS B 1 25 ? 9.703 -8.641 -12.672 1 97.62 25 HIS B C 1
ATOM 788 O O . HIS B 1 25 ? 9.898 -8.023 -13.719 1 97.62 25 HIS B O 1
ATOM 794 N N . ARG B 1 26 ? 9.578 -8.07 -11.469 1 97.81 26 ARG B N 1
ATOM 795 C CA . ARG B 1 26 ? 9.703 -6.633 -11.258 1 97.81 26 ARG B CA 1
ATOM 796 C C . ARG B 1 26 ? 10.625 -6.328 -10.078 1 97.81 26 ARG B C 1
ATOM 798 O O . ARG B 1 26 ? 10.664 -7.09 -9.109 1 97.81 26 ARG B O 1
ATOM 805 N N . PRO B 1 27 ? 11.305 -5.207 -10.156 1 98.25 27 PRO B N 1
ATOM 806 C CA . PRO B 1 27 ? 12.133 -4.836 -9 1 98.25 27 PRO B CA 1
ATOM 807 C C . PRO B 1 27 ? 11.305 -4.566 -7.746 1 98.25 27 PRO B C 1
ATOM 809 O O . PRO B 1 27 ? 10.211 -4 -7.832 1 98.25 27 PRO B O 1
ATOM 812 N N . LYS B 1 28 ? 11.812 -4.918 -6.617 1 97.94 28 LYS B N 1
ATOM 813 C CA . LYS B 1 28 ? 11.156 -4.676 -5.332 1 97.94 28 LYS B CA 1
ATOM 814 C C . LYS B 1 28 ? 10.797 -3.203 -5.172 1 97.94 28 LYS B C 1
ATOM 816 O O . LYS B 1 28 ? 9.727 -2.875 -4.648 1 97.94 28 LYS B O 1
ATOM 821 N N . SER B 1 29 ? 11.688 -2.32 -5.562 1 98.06 29 SER B N 1
ATOM 822 C CA . SER B 1 29 ? 11.477 -0.886 -5.395 1 98.06 29 SER B CA 1
ATOM 823 C C . SER B 1 29 ? 10.312 -0.392 -6.246 1 98.06 29 SER B C 1
ATOM 825 O O . SER B 1 29 ? 9.594 0.526 -5.848 1 98.06 29 SER B O 1
ATOM 827 N N . ASP B 1 30 ? 10.133 -0.983 -7.391 1 98.12 30 ASP B N 1
ATOM 828 C CA . ASP B 1 30 ? 9.008 -0.649 -8.258 1 98.12 30 ASP B CA 1
ATOM 829 C C . ASP B 1 30 ? 7.684 -1.052 -7.613 1 98.12 30 ASP B C 1
ATOM 831 O O . ASP B 1 30 ? 6.719 -0.286 -7.637 1 98.12 30 ASP B O 1
ATOM 835 N N . LEU B 1 31 ? 7.621 -2.199 -7.039 1 98.06 31 LEU B N 1
ATOM 836 C CA . LEU B 1 31 ? 6.41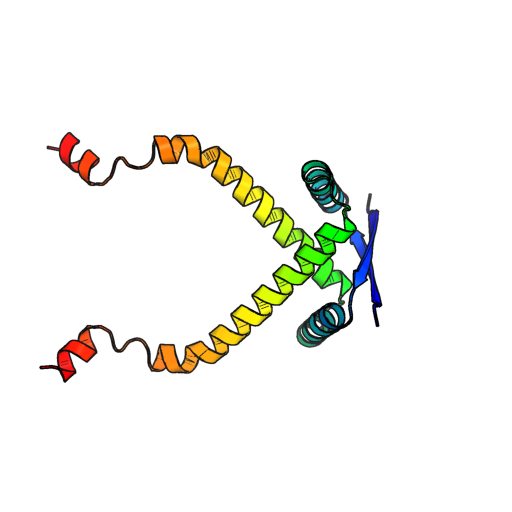8 -2.678 -6.363 1 98.06 31 LEU B CA 1
ATOM 837 C C . LEU B 1 31 ? 6.105 -1.82 -5.141 1 98.06 31 LEU B C 1
ATOM 839 O O . LEU B 1 31 ? 4.949 -1.459 -4.91 1 98.06 31 LEU B O 1
ATOM 843 N N . ALA B 1 32 ? 7.148 -1.544 -4.398 1 98.44 32 ALA B N 1
ATOM 844 C CA . ALA B 1 32 ? 6.965 -0.731 -3.199 1 98.44 32 ALA B CA 1
ATOM 845 C C . ALA B 1 32 ? 6.355 0.626 -3.545 1 98.44 32 ALA B C 1
ATOM 847 O O . ALA B 1 32 ? 5.414 1.076 -2.891 1 98.44 32 ALA B O 1
ATOM 848 N N . ARG B 1 33 ? 6.859 1.3 -4.629 1 98.19 33 ARG B N 1
ATOM 849 C CA . ARG B 1 33 ? 6.32 2.584 -5.059 1 98.19 33 ARG B CA 1
ATOM 850 C C . ARG B 1 33 ? 4.855 2.457 -5.457 1 98.19 33 ARG B C 1
ATOM 852 O O . ARG B 1 33 ? 4.039 3.322 -5.133 1 98.19 33 ARG B O 1
ATOM 859 N N . GLU B 1 34 ? 4.621 1.408 -6.137 1 97.81 34 GLU B N 1
ATOM 860 C CA . GLU B 1 34 ? 3.246 1.161 -6.562 1 97.81 34 GLU B CA 1
ATOM 861 C C . GLU B 1 34 ? 2.324 0.947 -5.367 1 97.81 34 GLU B C 1
ATOM 863 O O . GLU B 1 34 ? 1.2 1.452 -5.344 1 97.81 34 GLU B O 1
ATOM 868 N N . PHE B 1 35 ? 2.811 0.224 -4.387 1 97.81 35 PHE B N 1
ATOM 869 C CA . PHE B 1 35 ? 2.023 -0.077 -3.197 1 97.81 35 PHE B CA 1
ATOM 870 C C . PHE B 1 35 ? 1.746 1.19 -2.398 1 97.81 35 PHE B C 1
ATOM 872 O O . PHE B 1 35 ? 0.622 1.411 -1.943 1 97.81 35 PHE B O 1
ATOM 879 N N . ILE B 1 36 ? 2.676 2.018 -2.279 1 98 36 ILE B N 1
ATOM 880 C CA . ILE B 1 36 ? 2.518 3.287 -1.577 1 98 36 ILE B CA 1
ATOM 881 C C . ILE B 1 36 ? 1.533 4.176 -2.334 1 98 36 ILE B C 1
ATOM 883 O O . ILE B 1 36 ? 0.626 4.758 -1.735 1 98 36 ILE B O 1
ATOM 887 N N . ARG B 1 37 ? 1.673 4.227 -3.648 1 97.56 37 ARG B N 1
ATOM 888 C CA . ARG B 1 37 ? 0.771 5.016 -4.48 1 97.56 37 ARG B CA 1
ATOM 889 C C . ARG B 1 37 ? -0.674 4.559 -4.309 1 97.56 37 ARG B C 1
ATOM 891 O O . ARG B 1 37 ? -1.579 5.383 -4.172 1 97.56 37 ARG B O 1
ATOM 898 N N . ARG B 1 38 ? -0.885 3.275 -4.328 1 96.44 38 ARG B N 1
ATOM 899 C CA . ARG B 1 38 ? -2.223 2.707 -4.203 1 96.44 38 ARG B CA 1
ATOM 900 C C . ARG B 1 38 ? -2.824 3.008 -2.836 1 96.44 38 ARG B C 1
ATOM 902 O O . ARG B 1 38 ? -4.004 3.344 -2.73 1 96.44 38 ARG B O 1
ATOM 909 N N . GLN B 1 39 ? -2.053 2.834 -1.838 1 96.25 39 GLN B N 1
ATOM 910 C CA . GLN B 1 39 ? -2.541 3.104 -0.49 1 96.25 39 GLN B CA 1
ATOM 911 C C . GLN B 1 39 ? -2.916 4.574 -0.323 1 96.25 39 GLN B C 1
ATOM 913 O O . GLN B 1 39 ? -3.92 4.895 0.317 1 96.25 39 GLN B O 1
ATOM 918 N N . LEU B 1 40 ? -2.115 5.453 -0.88 1 96.69 40 LEU B N 1
ATOM 919 C CA . LEU B 1 40 ? -2.383 6.883 -0.802 1 96.69 40 LEU B CA 1
ATOM 920 C C . LEU B 1 40 ? -3.645 7.246 -1.577 1 96.69 40 LEU B C 1
ATOM 922 O O . LEU B 1 40 ? -4.438 8.078 -1.129 1 96.69 40 LEU B O 1
ATOM 926 N N . ALA B 1 41 ? -3.822 6.656 -2.717 1 94.25 41 ALA B N 1
ATOM 927 C CA . ALA B 1 41 ? -5.02 6.887 -3.521 1 94.25 41 ALA B CA 1
ATOM 928 C C . ALA B 1 41 ? -6.273 6.441 -2.779 1 94.25 41 ALA B C 1
ATOM 930 O O . ALA B 1 41 ? -7.293 7.137 -2.791 1 94.25 41 ALA B O 1
ATOM 931 N N . LEU B 1 42 ? -6.184 5.336 -2.129 1 92.56 42 LEU B N 1
ATOM 932 C CA . LEU B 1 42 ? -7.305 4.82 -1.349 1 92.56 42 LEU B CA 1
ATOM 933 C C . LEU B 1 42 ? -7.637 5.758 -0.193 1 92.56 42 LEU B C 1
ATOM 935 O O . LEU B 1 42 ? -8.812 6.027 0.073 1 92.56 42 LEU B O 1
ATOM 939 N N . ALA B 1 43 ? -6.602 6.215 0.447 1 88 43 ALA B N 1
ATOM 940 C CA . ALA B 1 43 ? -6.801 7.145 1.555 1 88 43 ALA B CA 1
ATOM 941 C C . ALA B 1 43 ? -7.477 8.43 1.08 1 88 43 ALA B C 1
ATOM 943 O O . ALA B 1 43 ? -8.344 8.969 1.768 1 88 43 ALA B O 1
ATOM 944 N N . GLN B 1 44 ? -7.094 8.93 -0.047 1 89.06 44 GLN B N 1
ATOM 945 C CA . GLN B 1 44 ? -7.684 10.133 -0.626 1 89.06 44 GLN B CA 1
ATOM 946 C C . GLN B 1 44 ? -9.141 9.898 -1.019 1 89.06 44 GLN B C 1
ATOM 948 O O . GLN B 1 44 ? -9.984 10.773 -0.824 1 89.06 44 GLN B O 1
ATOM 953 N N . PHE B 1 45 ? -9.414 8.734 -1.538 1 88.75 45 PHE B N 1
ATOM 954 C CA . PHE B 1 45 ? -10.773 8.367 -1.93 1 88.75 45 PHE B CA 1
ATOM 955 C C . PHE B 1 45 ? -11.68 8.273 -0.709 1 88.75 45 PHE B C 1
ATOM 957 O O . PHE B 1 45 ? -12.805 8.773 -0.729 1 88.75 45 PHE B O 1
ATOM 964 N N . GLU B 1 46 ? -11.219 7.668 0.295 1 85.56 46 GLU B N 1
ATOM 965 C CA . GLU B 1 46 ? -11.977 7.508 1.529 1 85.56 46 GLU B CA 1
ATOM 966 C C . GLU B 1 46 ? -12.266 8.859 2.178 1 85.56 46 GLU B C 1
ATOM 968 O O . GLU B 1 46 ? -13.359 9.086 2.699 1 85.56 46 GLU B O 1
ATOM 973 N N . ARG B 1 47 ? -11.312 9.703 2.107 1 84.81 47 ARG B N 1
ATOM 974 C CA . ARG B 1 47 ? -11.484 11.047 2.656 1 84.81 47 ARG B CA 1
ATOM 975 C C . ARG B 1 47 ? -12.523 11.828 1.866 1 84.81 47 ARG B C 1
ATOM 977 O O . ARG B 1 47 ? -13.336 12.555 2.447 1 84.81 47 ARG B O 1
ATOM 984 N N . ALA B 1 48 ? -12.539 11.672 0.592 1 83.56 48 ALA B N 1
ATOM 985 C CA . ALA B 1 48 ? -13.484 12.352 -0.284 1 83.56 48 ALA B CA 1
ATOM 986 C C . ALA B 1 48 ? -14.906 11.836 -0.06 1 83.56 48 ALA B C 1
ATOM 988 O O . ALA B 1 48 ? -15.859 12.617 -0.059 1 83.56 48 ALA B O 1
ATOM 989 N N . ARG B 1 49 ? -15.016 10.594 0.133 1 84.94 49 ARG B N 1
ATOM 990 C CA . ARG B 1 49 ? -16.312 9.969 0.354 1 84.94 49 ARG B CA 1
ATOM 991 C C . ARG B 1 49 ? -16.906 10.414 1.688 1 84.94 49 ARG B C 1
ATOM 993 O O . ARG B 1 49 ? -18.125 10.617 1.794 1 84.94 49 ARG B O 1
ATOM 1000 N N . THR B 1 50 ? -16.062 10.438 2.662 1 79.5 50 THR B N 1
ATOM 1001 C CA . THR B 1 50 ? -16.516 10.844 3.988 1 79.5 50 THR B CA 1
ATOM 1002 C C . THR B 1 50 ? -16.984 12.289 3.979 1 79.5 50 THR B C 1
ATOM 1004 O O . THR B 1 50 ? -17.891 12.656 4.727 1 79.5 50 THR B O 1
ATOM 1007 N N . LEU B 1 51 ? -16.344 13 3.115 1 73.88 51 LEU B N 1
ATOM 1008 C CA . LEU B 1 51 ? -16.703 14.406 2.988 1 73.88 51 LEU B CA 1
ATOM 1009 C C . LEU B 1 51 ? -18.016 14.555 2.227 1 73.88 51 LEU B C 1
ATOM 1011 O O . LEU B 1 51 ? -18.75 15.523 2.434 1 73.88 51 LEU B O 1
ATOM 1015 N N . ILE B 1 52 ? -18.219 13.625 1.397 1 66.75 52 ILE B N 1
ATOM 1016 C CA . ILE B 1 52 ? -19.438 13.656 0.583 1 66.75 52 ILE B CA 1
ATOM 1017 C C . ILE B 1 52 ? -20.578 13.008 1.35 1 66.75 52 ILE B C 1
ATOM 1019 O O . ILE B 1 52 ? -21.734 13.406 1.193 1 66.75 52 ILE B O 1
ATOM 1023 N N . GLU B 1 53 ? -20.234 12 2.158 1 62.47 53 GLU B N 1
ATOM 1024 C CA . GLU B 1 53 ? -21.266 11.227 2.863 1 62.47 53 GLU B CA 1
ATOM 1025 C C . GLU B 1 53 ? -22.078 12.117 3.791 1 62.47 53 GLU B C 1
ATOM 1027 O O . GLU B 1 53 ? -23.266 11.859 4.035 1 62.47 53 GLU B O 1
ATOM 1032 N N . PRO B 1 54 ? -21.547 13.195 4.387 1 54.34 54 PRO B N 1
ATOM 1033 C CA . PRO B 1 54 ? -22.562 13.812 5.246 1 54.34 54 PRO B CA 1
ATOM 1034 C C . PRO B 1 54 ? -23.891 14.039 4.523 1 54.34 54 PRO B C 1
ATOM 1036 O O . PRO B 1 54 ? -24.953 13.891 5.125 1 54.34 54 PRO B O 1
ATOM 1039 N N . ALA B 1 55 ? -23.766 14.766 3.377 1 51.03 55 ALA B N 1
ATOM 1040 C CA . ALA B 1 55 ? -25.031 15.203 2.795 1 51.03 55 ALA B CA 1
ATOM 1041 C C . ALA B 1 55 ? -25.828 14.023 2.252 1 51.03 55 ALA B C 1
ATOM 1043 O O . ALA B 1 55 ? -27.062 14.031 2.293 1 51.03 55 ALA B O 1
ATOM 1044 N N . ALA B 1 56 ? -25.094 13.117 1.6 1 48.88 56 ALA B N 1
ATOM 1045 C CA . ALA B 1 56 ? -25.844 12.008 1.037 1 48.88 56 ALA B CA 1
ATOM 1046 C C . ALA B 1 56 ? -26.422 11.125 2.139 1 48.88 56 ALA B C 1
ATOM 1048 O O . ALA B 1 56 ? -27.531 10.594 2.01 1 48.88 56 ALA B O 1
ATOM 1049 N N . GLU B 1 57 ? -25.547 10.891 3.16 1 48.94 57 GLU B N 1
ATOM 1050 C CA . GLU B 1 57 ? -26.156 10.195 4.289 1 48.94 57 GLU B CA 1
ATOM 1051 C C . GLU B 1 57 ? -27.297 11.016 4.898 1 48.94 57 GLU B C 1
ATOM 1053 O O . GLU B 1 57 ? -28.297 10.461 5.352 1 48.94 57 GLU B O 1
ATOM 1058 N N . GLN B 1 58 ? -26.984 12.32 5.027 1 44.81 58 GLN B N 1
ATOM 1059 C CA . GLN B 1 58 ? -28.156 13.117 5.402 1 44.81 58 GLN B CA 1
ATOM 1060 C C . GLN B 1 58 ? -29.219 13.086 4.309 1 44.81 58 GLN B C 1
ATOM 1062 O O . GLN B 1 58 ? -30.406 13.195 4.598 1 44.81 58 GLN B O 1
ATOM 1067 N N . ALA B 1 59 ? -28.672 13.312 3.059 1 42.91 59 ALA B N 1
ATOM 1068 C CA . ALA B 1 59 ? -29.625 13.203 1.954 1 42.91 59 ALA B CA 1
ATOM 1069 C C . ALA B 1 59 ? -29.938 11.742 1.642 1 42.91 59 ALA B C 1
ATOM 1071 O O . ALA B 1 59 ? -30.75 11.453 0.758 1 42.91 59 ALA B O 1
ATOM 1072 N N . GLY B 1 60 ? -29.172 10.82 1.875 1 43.88 60 GLY B N 1
ATOM 1073 C CA . GLY B 1 60 ? -29.406 9.414 1.594 1 43.88 60 GLY B CA 1
ATOM 1074 C C . GLY B 1 60 ? -30.859 9.008 1.756 1 43.88 60 GLY B C 1
ATOM 1075 O O . GLY B 1 60 ? -31.438 8.375 0.865 1 43.88 60 GLY B O 1
ATOM 1076 N N . PHE B 1 61 ? -31.281 8.477 3.035 1 43.03 61 PHE B N 1
ATOM 1077 C CA . PHE B 1 61 ? -32.312 7.457 3.258 1 43.03 61 PHE B CA 1
ATOM 1078 C C . PHE B 1 61 ? -33.688 7.949 2.809 1 43.03 61 PHE B C 1
ATOM 1080 O O . PHE B 1 61 ? -34.5 8.367 3.635 1 43.03 61 PHE B O 1
ATOM 1087 N N . LEU B 1 62 ? -33.75 8.844 2.031 1 41.91 62 LEU B N 1
ATOM 1088 C CA . LEU B 1 62 ? -35.094 8.727 1.47 1 41.91 62 LEU B CA 1
ATOM 1089 C C . LEU B 1 62 ? -35.344 7.348 0.866 1 41.91 62 LEU B C 1
ATOM 1091 O O . LEU B 1 62 ? -34.625 6.949 -0.064 1 41.91 62 LEU B O 1
ATOM 1095 N N . THR B 1 63 ? -35.312 6.27 1.611 1 40.97 63 THR B N 1
ATOM 1096 C CA . THR B 1 63 ? -35.688 4.891 1.339 1 40.97 63 THR B CA 1
ATOM 1097 C C . THR B 1 63 ? -36.875 4.844 0.361 1 40.97 63 THR B C 1
ATOM 1099 O O . THR B 1 63 ? -37.531 5.859 0.126 1 40.97 63 THR B O 1
ATOM 1102 N N . ASP B 1 64 ? -36.844 3.771 -0.448 1 37.41 64 ASP B N 1
ATOM 1103 C CA . ASP B 1 64 ? -38 3.477 -1.261 1 37.41 64 ASP B CA 1
ATOM 1104 C C . ASP B 1 64 ? -39.281 3.891 -0.543 1 37.41 64 ASP B C 1
ATOM 1106 O O . ASP B 1 64 ? -40.281 4.258 -1.186 1 37.41 64 ASP B O 1
ATOM 1110 N N . GLU B 1 65 ? -39.219 3.793 0.742 1 37.91 65 GLU B N 1
ATOM 1111 C CA . GLU B 1 65 ? -40.469 4.059 1.451 1 37.91 65 GLU B CA 1
ATOM 1112 C C . GLU B 1 65 ? -40.875 5.527 1.348 1 37.91 65 GLU B C 1
ATOM 1114 O O . GLU B 1 65 ? -42.062 5.863 1.368 1 37.91 65 GLU B O 1
ATOM 1119 N N . ASP B 1 66 ? -39.781 6.34 1.335 1 38.88 66 ASP B N 1
ATOM 1120 C CA . ASP B 1 66 ? -40.219 7.73 1.284 1 38.88 66 ASP B CA 1
ATOM 1121 C C . ASP B 1 66 ? -40.688 8.102 -0.119 1 38.88 66 ASP B C 1
ATOM 1123 O O . ASP B 1 66 ? -41.562 8.969 -0.279 1 38.88 66 ASP B O 1
ATOM 1127 N N . ILE B 1 67 ? -39.969 7.469 -1.046 1 34.97 67 ILE B N 1
ATOM 1128 C CA . ILE B 1 67 ? -40.438 7.68 -2.41 1 34.97 67 ILE B CA 1
ATOM 1129 C C . ILE B 1 67 ? -41.875 7.191 -2.537 1 34.97 67 ILE B C 1
ATOM 1131 O O . ILE B 1 67 ? -42.688 7.84 -3.18 1 34.97 67 ILE B O 1
ATOM 1135 N N . PHE B 1 68 ? -42.219 5.984 -1.897 1 35.88 68 PHE B N 1
ATOM 1136 C CA . PHE B 1 68 ? -43.562 5.473 -2.012 1 35.88 68 PHE B CA 1
ATOM 1137 C C . PHE B 1 68 ? -44.562 6.461 -1.428 1 35.88 68 PHE B C 1
ATOM 1139 O O . PHE B 1 68 ? -45.688 6.566 -1.913 1 35.88 68 PHE B O 1
ATOM 1146 N N . ARG B 1 69 ? -44.094 7.027 -0.32 1 41.19 69 ARG B N 1
ATOM 1147 C CA . ARG B 1 69 ? -45.125 7.844 0.329 1 41.19 69 ARG B CA 1
ATOM 1148 C C . ARG B 1 69 ? -45.438 9.086 -0.501 1 41.19 69 ARG B C 1
ATOM 1150 O O . ARG B 1 69 ? -46.562 9.555 -0.507 1 41.19 69 ARG B O 1
ATOM 1157 N N . GLU B 1 70 ? -44.25 9.648 -1.043 1 37.91 70 GLU B N 1
ATOM 1158 C CA . GLU B 1 70 ? -44.594 10.898 -1.716 1 37.91 70 GLU B CA 1
ATOM 1159 C C . GLU B 1 70 ? -45.344 10.641 -3.02 1 37.91 70 GLU B C 1
ATOM 1161 O O . GLU B 1 70 ? -46.031 11.523 -3.529 1 37.91 70 GLU B O 1
ATOM 1166 N N . VAL B 1 71 ? -45.188 9.352 -3.504 1 44.16 71 VAL B N 1
ATOM 1167 C CA . VAL B 1 71 ? -45.906 9.055 -4.738 1 44.16 71 VAL B CA 1
ATOM 1168 C C . VAL B 1 71 ? -47.312 8.609 -4.406 1 44.16 71 VAL B C 1
ATOM 1170 O O . VAL B 1 71 ? -48.219 8.695 -5.25 1 44.16 71 VAL B O 1
ATOM 1173 N N . SER B 1 72 ? -47.438 8.273 -3.152 1 32.84 72 SER B N 1
ATOM 1174 C CA . SER B 1 72 ? -48.875 8.039 -2.959 1 32.84 72 SER B CA 1
ATOM 1175 C C . SER B 1 72 ? -49.656 9.344 -2.916 1 32.84 72 SER B C 1
ATOM 1177 O O . SER B 1 72 ? -49.094 10.383 -2.529 1 32.84 72 SER B O 1
#

Nearest PDB structures (foldseek):
  7vp2-assembly1_B  TM=6.865E-01  e=6.342E+00  Arabidopsis thaliana
  7vp4-assembly1_B  TM=6.359E-01  e=8.630E+00  Arabidopsis thaliana
  7vp2-assembly1_B  TM=6.861E-01  e=7.817E+00  Arabidopsis thaliana
  7vp4-assembly1_B  TM=6.359E-01  e=8.434E+00  Arabidopsis thaliana

Foldseek 3Di:
DDDDDDDDDDPVRVVVLVVVCVVVVHDSVVVVVVVVVVVVVVVVVVVVCVVVVVVCVVVPPPPVVVVVVVVD/DDDDDDDDDDPVRVVVLVVVCVVVVHDSVVVVVVVVVVVVVVVVVVVVCVVVCVVCVVVPPPPVVVVVVVVD

InterPro domains:
  IPR002145 Ribbon-helix-helix protein, CopG [PF01402] (5-42)
  IPR010985 Ribbon-helix-helix [SSF47598] (3-40)

pLDDT: mean 79.91, std 23.62, range [32.84, 98.44]

Secondary structure (DSSP, 8-state):
--EEEEEEE-HHHHHHHHHHHHHHT--HHHHHHHHHHHHHHHHHHHHHHHHHHHHHHHHH---HHHHHHHH-/--EEEEEEE-HHHHHHHHHHHHHHT--HHHHHHHHHHHHHHHHHHHHHHHHHHHHHHHHH---HHHHHHHH-

Solvent-accessible surface area (backbone atoms only — not comparable to full-atom values): 7934 Å² total; per-residue (Å²): 111,72,47,76,50,69,35,79,29,49,51,67,60,45,50,54,45,48,52,50,18,61,73,68,71,43,58,56,49,60,51,46,50,50,28,38,51,51,48,52,50,50,53,54,50,53,53,50,45,60,66,49,37,56,54,42,61,69,60,41,74,59,40,73,65,48,53,51,55,70,70,94,111,70,47,78,48,69,34,80,28,49,50,67,59,45,50,53,45,48,52,52,20,61,74,67,73,44,59,54,50,60,51,45,52,50,29,38,51,52,47,52,51,50,52,53,50,52,52,50,46,58,66,48,36,56,55,40,62,70,60,43,77,63,42,73,64,50,54,49,54,70,69,91